Protein AF-A0A803MTX0-F1 (afdb_monomer_lite)

Radius of gyration: 15.56 Å; chains: 1; bounding box: 41×31×54 Å

Organism: Chenopodium quinoa (NCBI:txid63459)

pLDDT: mean 85.08, std 15.38, range [27.72, 98.31]

InterPro domains:
  IPR053085 Jasmonate-induced protein [PTHR36482] (1-170)

Structure (mmCIF, N/CA/C/O backbone):
data_AF-A0A803MTX0-F1
#
_entry.id   AF-A0A803MTX0-F1
#
loop_
_atom_site.group_PDB
_atom_site.id
_atom_site.type_symbol
_atom_site.label_atom_id
_atom_site.label_alt_id
_atom_site.label_comp_id
_atom_site.label_asym_id
_atom_site.label_entity_id
_atom_site.label_seq_id
_atom_site.pdbx_PDB_ins_code
_atom_site.Cartn_x
_atom_site.Cartn_y
_atom_site.Cartn_z
_atom_site.occupancy
_atom_site.B_iso_or_equiv
_atom_site.auth_seq_id
_atom_site.auth_comp_id
_atom_site.auth_asym_id
_atom_site.auth_atom_id
_atom_site.pdbx_PDB_model_num
ATOM 1 N N . MET A 1 1 ? 5.620 3.898 33.883 1.00 32.25 1 MET A N 1
ATOM 2 C CA . MET A 1 1 ? 5.077 2.925 32.913 1.00 32.25 1 MET A CA 1
ATOM 3 C C . MET A 1 1 ? 5.618 3.314 31.551 1.00 32.25 1 MET A C 1
ATOM 5 O O . MET A 1 1 ? 5.253 4.373 31.062 1.00 32.25 1 MET A O 1
ATOM 9 N N . ALA A 1 2 ? 6.591 2.569 31.027 1.00 27.72 2 ALA A N 1
ATOM 10 C CA . ALA A 1 2 ? 7.171 2.839 29.715 1.00 27.72 2 ALA A CA 1
ATOM 11 C C . ALA A 1 2 ? 6.244 2.242 28.649 1.00 27.72 2 ALA A C 1
ATOM 13 O O . ALA A 1 2 ? 5.916 1.060 28.727 1.00 27.72 2 ALA A O 1
ATOM 14 N N . ALA A 1 3 ? 5.780 3.065 27.708 1.00 29.98 3 ALA A N 1
ATOM 15 C CA . ALA A 1 3 ? 5.061 2.588 26.536 1.00 29.98 3 ALA A CA 1
ATOM 16 C C . ALA A 1 3 ? 6.029 1.736 25.707 1.00 29.98 3 ALA A C 1
ATOM 18 O O . ALA A 1 3 ? 7.095 2.215 25.323 1.00 29.98 3 ALA A O 1
ATOM 19 N N . ALA A 1 4 ? 5.686 0.467 25.492 1.00 30.12 4 ALA A N 1
ATOM 20 C CA . ALA A 1 4 ? 6.449 -0.409 24.623 1.00 30.12 4 ALA A CA 1
ATOM 21 C C . ALA A 1 4 ? 6.344 0.135 23.194 1.00 30.12 4 ALA A C 1
ATOM 23 O O . ALA A 1 4 ? 5.271 0.137 22.594 1.00 30.12 4 ALA A O 1
ATOM 24 N N . THR A 1 5 ? 7.448 0.650 22.663 1.00 35.72 5 THR A N 1
ATOM 25 C CA . THR A 1 5 ? 7.570 0.982 21.248 1.00 35.72 5 THR A CA 1
ATOM 26 C C . THR A 1 5 ? 7.493 -0.331 20.475 1.00 35.72 5 THR A C 1
ATOM 28 O O . THR A 1 5 ? 8.442 -1.109 20.456 1.00 35.72 5 THR A O 1
ATOM 31 N N . GLN A 1 6 ? 6.322 -0.612 19.908 1.00 38.78 6 GLN A N 1
ATOM 32 C CA . GLN A 1 6 ? 6.075 -1.773 19.061 1.00 38.78 6 GLN A CA 1
ATOM 33 C C . GLN A 1 6 ? 6.932 -1.611 17.800 1.00 38.78 6 GLN A C 1
ATOM 35 O O . GLN A 1 6 ? 6.677 -0.736 16.971 1.00 38.78 6 GLN A O 1
ATOM 40 N N . GLN A 1 7 ? 8.026 -2.369 17.755 1.00 40.91 7 GLN A N 1
ATOM 41 C CA . GLN A 1 7 ? 9.045 -2.303 16.719 1.00 40.91 7 GLN A CA 1
ATOM 42 C C . GLN A 1 7 ? 8.517 -3.044 15.492 1.00 40.91 7 GLN A C 1
ATOM 44 O O . GLN A 1 7 ? 8.299 -4.255 15.534 1.00 40.91 7 GLN A O 1
ATOM 49 N N . VAL A 1 8 ? 8.256 -2.304 14.419 1.00 53.28 8 VAL A N 1
ATOM 50 C CA . VAL A 1 8 ? 7.806 -2.884 13.156 1.00 53.28 8 VAL A CA 1
ATOM 51 C C . VAL A 1 8 ? 8.949 -3.719 12.576 1.00 53.28 8 VAL A C 1
ATOM 53 O O . VAL A 1 8 ? 10.115 -3.323 12.656 1.00 53.28 8 VAL A O 1
ATOM 56 N N . SER A 1 9 ? 8.647 -4.902 12.034 1.00 50.62 9 SER A N 1
ATOM 57 C CA . SER A 1 9 ? 9.680 -5.783 11.486 1.00 50.62 9 SER A CA 1
ATOM 58 C C . SER A 1 9 ? 10.346 -5.128 10.277 1.00 50.62 9 SER A C 1
ATOM 60 O O . SER A 1 9 ? 9.771 -5.033 9.199 1.00 50.62 9 SER A O 1
ATOM 62 N N . THR A 1 10 ? 11.586 -4.683 10.465 1.00 54.72 10 THR A N 1
ATOM 63 C CA . THR A 1 10 ? 12.401 -4.019 9.443 1.00 54.72 10 THR A CA 1
ATOM 64 C C . THR A 1 10 ? 13.646 -4.829 9.063 1.00 54.72 10 THR A C 1
ATOM 66 O O . THR A 1 10 ? 14.602 -4.294 8.507 1.00 54.72 10 THR A O 1
ATOM 69 N N . ALA A 1 11 ? 13.671 -6.128 9.377 1.00 53.47 1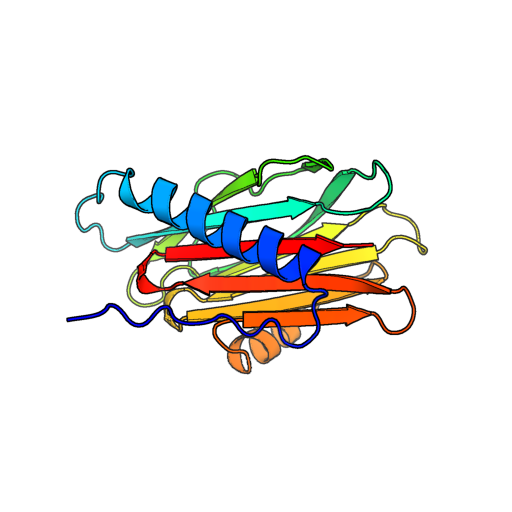1 ALA A N 1
ATOM 70 C CA . ALA A 1 11 ? 14.879 -6.963 9.383 1.00 53.47 11 ALA A CA 1
ATOM 71 C C . ALA A 1 11 ? 15.658 -7.031 8.049 1.00 53.47 11 ALA A C 1
ATOM 73 O O . ALA A 1 11 ? 16.839 -7.363 8.060 1.00 53.47 11 ALA A O 1
ATOM 74 N N . LEU A 1 12 ? 15.023 -6.689 6.927 1.00 57.34 12 LEU A N 1
ATOM 75 C CA . LEU A 1 12 ? 15.588 -6.737 5.571 1.00 57.34 12 LEU A CA 1
ATOM 76 C C . LEU A 1 12 ? 15.896 -5.346 4.977 1.00 57.34 12 LEU A C 1
ATOM 78 O O . LEU A 1 12 ? 16.339 -5.248 3.837 1.00 57.34 12 LEU A O 1
ATOM 82 N N . LEU A 1 13 ? 15.667 -4.274 5.736 1.00 65.62 13 LEU A N 1
ATOM 83 C CA . LEU A 1 13 ? 16.010 -2.910 5.336 1.00 65.62 13 LEU A CA 1
ATOM 84 C C . LEU A 1 13 ? 17.432 -2.552 5.770 1.00 65.62 13 LEU A C 1
ATOM 86 O O . LEU A 1 13 ? 17.880 -2.951 6.852 1.00 65.62 13 LEU A O 1
ATOM 90 N N . SER A 1 14 ? 18.110 -1.736 4.965 1.00 76.00 14 SER A N 1
ATOM 91 C CA . SER A 1 14 ? 19.311 -1.023 5.406 1.00 76.00 14 SER A CA 1
ATOM 92 C C . SER A 1 14 ? 18.986 -0.084 6.572 1.00 76.00 14 SER A C 1
ATOM 94 O O . SER A 1 14 ? 17.841 0.318 6.775 1.00 76.00 14 SER A O 1
ATOM 96 N N . ASP A 1 15 ? 19.988 0.285 7.364 1.00 79.44 15 ASP A N 1
ATOM 97 C CA . ASP A 1 15 ? 19.761 1.141 8.536 1.00 79.44 15 ASP A CA 1
ATOM 98 C C . ASP A 1 15 ? 19.232 2.537 8.157 1.00 79.44 15 ASP A C 1
ATOM 100 O O . ASP A 1 15 ? 18.452 3.130 8.902 1.00 79.44 15 ASP A O 1
ATOM 104 N N . GLU A 1 16 ? 19.588 3.032 6.968 1.00 77.81 16 GLU A N 1
ATOM 105 C CA . GLU A 1 16 ? 19.046 4.275 6.410 1.00 77.81 16 GLU A CA 1
ATOM 106 C C . GLU A 1 16 ? 17.554 4.136 6.076 1.00 77.81 16 GLU A C 1
ATOM 108 O O . GLU A 1 16 ? 16.735 4.958 6.489 1.00 77.81 16 GLU A O 1
ATOM 113 N N . GLU A 1 17 ? 17.185 3.055 5.390 1.00 74.88 17 GLU A N 1
ATOM 114 C CA . GLU A 1 17 ? 15.798 2.709 5.087 1.00 74.88 17 GLU A CA 1
ATOM 115 C C . GLU A 1 17 ? 14.977 2.585 6.385 1.00 74.88 17 GLU A C 1
ATOM 117 O O . GLU A 1 17 ? 13.918 3.205 6.511 1.00 74.88 17 GLU A O 1
ATOM 122 N N . LYS A 1 18 ? 15.488 1.872 7.394 1.00 76.56 18 LYS A N 1
ATOM 123 C CA . LYS A 1 18 ? 14.842 1.760 8.713 1.00 76.56 18 LYS A CA 1
ATOM 124 C C . LYS A 1 18 ? 14.553 3.118 9.334 1.00 76.56 18 LYS A C 1
ATOM 126 O O . LYS A 1 18 ? 13.438 3.353 9.789 1.00 76.56 18 LYS A O 1
ATOM 131 N N . ALA A 1 19 ? 15.542 4.008 9.347 1.00 81.19 19 ALA A N 1
ATOM 132 C CA . ALA A 1 19 ? 15.399 5.326 9.952 1.00 81.19 19 ALA A CA 1
ATOM 133 C C . ALA A 1 19 ? 14.323 6.163 9.246 1.00 81.19 19 ALA A C 1
ATOM 135 O O . ALA A 1 19 ? 13.487 6.773 9.912 1.00 81.19 19 ALA A O 1
ATOM 136 N N . ILE A 1 20 ? 14.299 6.142 7.909 1.00 76.75 20 ILE A N 1
ATOM 137 C CA . ILE A 1 20 ? 13.276 6.836 7.112 1.00 76.75 20 ILE A CA 1
ATOM 138 C C . ILE A 1 20 ? 11.887 6.272 7.420 1.00 76.75 20 ILE A C 1
ATOM 140 O O . ILE A 1 20 ? 10.923 7.024 7.566 1.00 76.75 20 ILE A O 1
ATOM 144 N N . PHE A 1 21 ? 11.775 4.951 7.520 1.00 75.12 21 PHE A N 1
ATOM 145 C CA . PHE A 1 21 ? 10.508 4.290 7.787 1.00 75.12 21 PHE A CA 1
ATOM 146 C C . PHE A 1 21 ? 9.957 4.619 9.180 1.00 75.12 21 PHE A C 1
ATOM 148 O O . PHE A 1 21 ? 8.789 4.984 9.321 1.00 75.12 21 PHE A O 1
ATOM 155 N N . GLU A 1 22 ? 10.811 4.576 10.200 1.00 81.94 22 GLU A N 1
ATOM 156 C CA . GLU A 1 22 ? 10.450 4.965 11.564 1.00 81.94 22 GLU A CA 1
ATOM 157 C C . GLU A 1 22 ? 10.087 6.456 11.655 1.00 81.94 22 GLU A C 1
ATOM 159 O O . GLU A 1 22 ? 9.117 6.821 12.324 1.00 81.94 22 GLU A O 1
ATOM 164 N N . GLU A 1 23 ? 10.800 7.331 10.935 1.00 82.88 23 GLU A N 1
ATOM 165 C CA . GLU A 1 23 ? 10.450 8.753 10.836 1.00 82.88 23 GLU A CA 1
ATOM 166 C C . GLU A 1 23 ? 9.059 8.945 10.212 1.00 82.88 23 GLU A C 1
ATOM 168 O O . GLU A 1 23 ? 8.268 9.749 10.709 1.00 82.88 23 GLU A O 1
ATOM 173 N N . LEU A 1 24 ? 8.721 8.179 9.167 1.00 78.88 24 LEU A N 1
ATOM 174 C CA . LEU A 1 24 ? 7.408 8.230 8.519 1.00 78.88 24 LEU A CA 1
ATOM 175 C C . LEU A 1 24 ? 6.287 7.759 9.444 1.00 78.88 24 LEU A C 1
ATOM 177 O O . LEU A 1 24 ? 5.261 8.435 9.543 1.00 78.88 24 LEU A O 1
ATOM 181 N N . ILE A 1 25 ? 6.480 6.642 10.149 1.00 80.31 25 ILE A N 1
ATOM 182 C CA . ILE A 1 25 ? 5.508 6.155 11.135 1.00 80.31 25 ILE A CA 1
ATOM 183 C C . ILE A 1 25 ? 5.313 7.192 12.235 1.00 80.31 25 ILE A C 1
ATOM 185 O O . ILE A 1 25 ? 4.177 7.492 12.608 1.00 80.31 25 ILE A O 1
ATOM 189 N N . LYS A 1 26 ? 6.405 7.766 12.744 1.00 82.50 26 LYS A N 1
ATOM 190 C CA . LYS A 1 26 ? 6.341 8.800 13.774 1.00 82.50 26 LYS A CA 1
ATOM 191 C C . LYS A 1 26 ? 5.572 10.027 13.283 1.00 82.50 26 LYS A C 1
ATOM 193 O O . LYS A 1 26 ? 4.642 10.457 13.957 1.00 82.50 26 LYS A O 1
ATOM 198 N N . ALA A 1 27 ? 5.892 10.537 12.095 1.00 80.31 27 ALA A N 1
ATOM 199 C CA . ALA A 1 27 ? 5.202 11.683 11.507 1.00 80.31 27 ALA A CA 1
ATOM 200 C C . ALA A 1 27 ? 3.705 11.409 11.285 1.00 80.31 27 ALA A C 1
ATOM 202 O O . ALA A 1 27 ? 2.870 12.275 11.548 1.00 80.31 27 ALA A O 1
ATOM 203 N N . ALA A 1 28 ? 3.354 10.198 10.845 1.00 80.31 28 ALA A N 1
ATOM 204 C CA . ALA A 1 28 ? 1.966 9.784 10.682 1.00 80.31 28 ALA A CA 1
ATOM 205 C C . ALA A 1 28 ? 1.224 9.732 12.030 1.00 80.31 28 ALA A C 1
ATOM 207 O O . ALA A 1 28 ? 0.095 10.214 12.125 1.00 80.31 28 ALA A O 1
ATOM 208 N N . ARG A 1 29 ? 1.861 9.200 13.086 1.00 78.75 29 ARG A N 1
ATOM 209 C CA . ARG A 1 29 ? 1.295 9.155 14.447 1.00 78.75 29 ARG A CA 1
ATOM 210 C C . ARG A 1 29 ? 1.091 10.546 15.029 1.00 78.75 29 ARG A C 1
ATOM 212 O O . ARG A 1 29 ? 0.012 10.827 15.544 1.00 78.75 29 ARG A O 1
ATOM 219 N N . ASP A 1 30 ? 2.095 11.412 14.915 1.00 80.88 30 ASP A N 1
ATOM 220 C CA . ASP A 1 30 ? 2.025 12.791 15.402 1.00 80.88 30 ASP A CA 1
ATOM 221 C C . ASP A 1 30 ? 0.879 13.546 14.712 1.00 80.88 30 ASP A C 1
ATOM 223 O O . ASP A 1 30 ? 0.116 14.260 15.362 1.00 80.88 30 ASP A O 1
ATOM 227 N N . LYS A 1 31 ? 0.690 13.323 13.405 1.00 75.94 31 LYS A N 1
ATOM 228 C CA . LYS A 1 31 ? -0.424 13.904 12.651 1.00 75.94 31 LYS A CA 1
ATOM 229 C C . LYS A 1 31 ? -1.782 13.335 13.070 1.00 75.94 31 LYS A C 1
ATOM 231 O O . LYS A 1 31 ? -2.709 14.112 13.277 1.00 75.94 31 LYS A O 1
ATOM 236 N N . ALA A 1 32 ? -1.902 12.020 13.259 1.00 73.06 32 ALA A N 1
ATOM 237 C CA . ALA A 1 32 ? -3.149 11.402 13.717 1.00 73.06 32 ALA A CA 1
ATOM 238 C C . ALA A 1 32 ? -3.545 11.844 15.137 1.00 73.06 32 ALA A C 1
ATOM 240 O O . ALA A 1 32 ? -4.728 12.006 15.423 1.00 73.06 32 ALA A O 1
ATOM 241 N N . ALA A 1 33 ? -2.574 12.096 16.020 1.00 72.81 33 ALA A N 1
ATOM 242 C CA . ALA A 1 33 ? -2.828 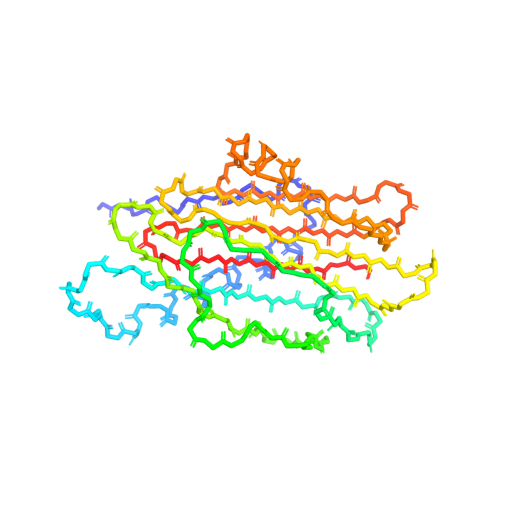12.598 17.370 1.00 72.81 33 ALA A CA 1
ATOM 243 C C . ALA A 1 33 ? -3.412 14.025 17.393 1.00 72.81 33 ALA A C 1
ATOM 245 O O . ALA A 1 33 ? -4.067 14.401 18.367 1.00 72.81 33 ALA A O 1
ATOM 246 N N . LEU A 1 34 ? -3.179 14.811 16.337 1.00 72.44 34 LEU A N 1
ATOM 247 C CA . LEU A 1 34 ? -3.702 16.170 16.180 1.00 72.44 34 LEU A CA 1
ATOM 248 C C . LEU A 1 34 ? -5.098 16.204 15.540 1.00 72.44 34 LEU A C 1
ATOM 250 O O . LEU A 1 34 ? -5.765 17.239 15.607 1.00 72.44 34 LEU A O 1
ATOM 254 N N . GLU A 1 35 ? -5.555 15.110 14.923 1.00 66.62 35 GLU A N 1
ATOM 255 C CA . GLU A 1 35 ? -6.888 15.067 14.330 1.00 66.62 35 GLU A CA 1
ATOM 256 C C . GLU A 1 35 ? -7.968 14.955 15.422 1.00 66.62 35 GLU A C 1
ATOM 258 O O . GLU A 1 35 ? -7.855 14.138 16.344 1.00 66.62 35 GLU A O 1
ATOM 263 N N . PRO A 1 36 ? -9.044 15.762 15.355 1.00 58.44 36 PRO A N 1
ATOM 264 C CA . PRO A 1 36 ? -10.139 15.650 16.306 1.00 58.44 36 PRO A CA 1
ATOM 265 C C . PRO A 1 36 ? -10.757 14.254 16.205 1.00 58.44 36 PRO A C 1
ATOM 267 O O . PRO A 1 36 ? -11.156 13.821 15.125 1.00 58.44 36 PRO A O 1
ATOM 270 N N . LYS A 1 37 ? -10.868 13.554 17.343 1.00 54.97 37 LYS A N 1
ATOM 271 C CA . LYS A 1 37 ? -11.579 12.272 17.432 1.00 54.97 37 LYS A CA 1
ATOM 272 C C . LYS A 1 37 ? -13.042 12.506 17.067 1.00 54.97 37 LYS A C 1
ATOM 274 O O . LYS A 1 37 ? -13.830 12.958 17.897 1.00 54.97 37 LYS A O 1
ATOM 279 N N . VAL A 1 38 ? -13.395 12.258 15.809 1.00 50.59 38 VAL A N 1
ATOM 280 C CA . VAL A 1 38 ? -14.772 12.395 15.339 1.00 50.59 38 VAL A CA 1
ATOM 281 C C . VAL A 1 38 ? -15.632 11.396 16.113 1.00 50.59 38 VAL A C 1
ATOM 283 O O . VAL A 1 38 ? -15.292 10.219 16.227 1.00 50.59 38 VAL A O 1
ATOM 286 N N . SER A 1 39 ? -16.710 11.921 16.699 1.00 45.56 39 SER A N 1
ATOM 287 C CA . SER A 1 39 ? -17.716 11.204 17.485 1.00 45.56 39 SER A CA 1
ATOM 288 C C . SER A 1 39 ? -18.187 9.920 16.797 1.00 45.56 39 SER A C 1
ATOM 290 O O . SER A 1 39 ? -18.267 9.876 15.570 1.00 45.56 39 SER A O 1
ATOM 292 N N . ALA A 1 40 ? -18.531 8.916 17.610 1.00 47.66 40 ALA A N 1
ATOM 293 C CA . ALA A 1 40 ? -19.061 7.610 17.233 1.00 47.66 40 ALA A CA 1
ATOM 294 C C . ALA A 1 40 ? -20.238 7.715 16.246 1.00 47.66 40 ALA A C 1
ATOM 296 O O . ALA A 1 40 ? -21.404 7.764 16.631 1.00 47.66 40 ALA A O 1
ATOM 297 N N . LYS A 1 41 ? -19.922 7.750 14.954 1.00 55.41 41 LYS A N 1
ATOM 298 C CA . LYS A 1 41 ? -20.781 7.195 13.913 1.00 55.41 41 LYS A CA 1
ATOM 299 C C . LYS A 1 41 ? -20.423 5.719 13.782 1.00 55.41 41 LYS A C 1
ATOM 301 O O . LYS A 1 41 ? -19.337 5.316 14.195 1.00 55.41 41 LYS A O 1
ATOM 306 N N . GLU A 1 42 ? -21.322 4.920 13.225 1.00 69.69 42 GLU A N 1
ATOM 307 C CA . GLU A 1 42 ? -21.179 3.470 12.996 1.00 69.69 42 GLU A CA 1
ATOM 308 C C . GLU A 1 42 ? -20.034 3.107 12.025 1.00 69.69 42 GLU A C 1
ATOM 310 O O . GLU A 1 42 ? -20.019 2.033 11.439 1.00 69.69 42 GLU A O 1
ATOM 315 N N . GLU A 1 43 ? -19.068 4.001 11.824 1.00 78.75 43 GLU A N 1
ATOM 316 C CA . GLU A 1 43 ? -18.037 3.944 10.806 1.00 78.75 43 GLU A CA 1
ATOM 317 C C . GLU A 1 43 ? -16.689 4.375 11.396 1.00 78.75 43 GLU A C 1
ATOM 319 O O . GLU A 1 43 ? -16.589 5.252 12.259 1.00 78.75 43 GLU A O 1
ATOM 324 N N . VAL A 1 44 ? -15.628 3.749 10.902 1.00 83.19 44 VAL A N 1
ATOM 325 C CA . VAL A 1 44 ? -14.240 4.013 11.266 1.00 83.19 44 VAL A CA 1
ATOM 326 C C . VAL A 1 44 ? -13.541 4.642 10.074 1.00 83.19 44 VAL A C 1
ATOM 328 O O . VAL A 1 44 ? -13.501 4.047 9.001 1.00 83.19 44 VAL A O 1
ATOM 331 N N . VAL A 1 45 ? -12.969 5.830 10.285 1.00 88.25 45 VAL A N 1
ATOM 332 C CA . VAL A 1 45 ? -12.044 6.463 9.338 1.00 88.25 45 VAL A CA 1
ATOM 333 C C . VAL A 1 45 ? -10.615 6.118 9.734 1.00 88.25 45 VAL A C 1
ATOM 335 O O . VAL A 1 45 ? -10.244 6.234 10.907 1.00 88.25 45 VAL A O 1
ATOM 338 N N . SER A 1 46 ? -9.836 5.711 8.745 1.00 89.50 46 SER A N 1
ATOM 339 C CA . SER A 1 46 ? -8.418 5.422 8.828 1.00 89.50 46 SER A CA 1
ATOM 340 C C . SER A 1 46 ? -7.623 6.299 7.860 1.00 89.50 46 SER A C 1
ATOM 342 O O . SER A 1 46 ? -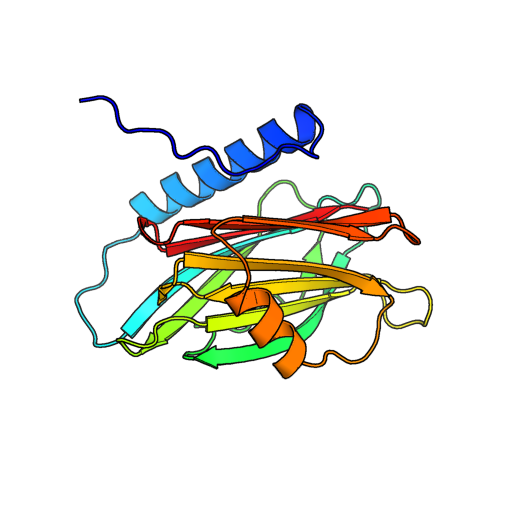8.136 6.739 6.827 1.00 89.50 46 SER A O 1
ATOM 344 N N . SER A 1 47 ? -6.368 6.574 8.213 1.00 92.06 47 SER A N 1
ATOM 345 C CA . SER A 1 47 ? -5.454 7.382 7.405 1.00 92.06 47 SER A CA 1
ATOM 346 C C . SER A 1 47 ? -4.334 6.514 6.848 1.00 92.06 47 SER A C 1
ATOM 348 O O . SER A 1 47 ? -3.659 5.790 7.578 1.00 92.06 47 SER A O 1
ATOM 350 N N . GLY A 1 48 ? -4.100 6.621 5.549 1.00 93.31 48 GLY A N 1
ATOM 351 C CA . GLY A 1 48 ? -2.997 5.982 4.861 1.00 93.31 48 GLY A CA 1
ATOM 352 C C . GLY A 1 48 ? -1.954 6.984 4.396 1.00 93.31 48 GLY A C 1
ATOM 353 O O . GLY A 1 48 ? -2.290 8.086 3.977 1.00 93.31 48 GLY A O 1
ATOM 354 N N . TYR A 1 49 ? -0.686 6.599 4.464 1.00 94.12 49 TYR A N 1
ATOM 355 C CA . TYR A 1 49 ? 0.458 7.418 4.080 1.00 94.12 49 TYR A CA 1
ATOM 356 C C . TYR A 1 49 ? 1.337 6.632 3.115 1.00 94.12 49 TYR A C 1
ATOM 358 O O . TYR A 1 49 ? 1.943 5.637 3.499 1.00 94.12 49 TYR A O 1
ATOM 366 N N . ILE A 1 50 ? 1.418 7.078 1.866 1.00 94.44 50 ILE A N 1
ATOM 367 C CA . ILE A 1 50 ? 2.159 6.401 0.793 1.00 94.44 50 ILE A CA 1
ATOM 368 C C . ILE A 1 50 ? 3.330 7.257 0.320 1.00 94.44 50 ILE A C 1
ATOM 370 O O . ILE A 1 50 ? 3.216 8.477 0.186 1.00 94.44 50 ILE A O 1
ATOM 374 N N . SER A 1 51 ? 4.479 6.634 0.071 1.00 93.69 51 SER A N 1
ATOM 375 C CA . SER A 1 51 ? 5.700 7.344 -0.311 1.00 93.69 51 SER A CA 1
ATOM 376 C C . SER A 1 51 ? 6.452 6.632 -1.431 1.00 93.69 51 SER A C 1
ATOM 378 O O . SER A 1 51 ? 6.843 5.478 -1.303 1.00 93.69 51 SER A O 1
ATOM 380 N N . ASN A 1 52 ? 6.714 7.347 -2.521 1.00 94.19 52 ASN A N 1
ATOM 381 C CA . ASN A 1 52 ? 7.611 6.885 -3.572 1.00 94.19 52 ASN A CA 1
ATOM 382 C C . ASN A 1 52 ? 9.053 7.306 -3.241 1.00 94.19 52 ASN A C 1
ATOM 384 O O . ASN A 1 52 ? 9.360 8.500 -3.142 1.00 94.19 52 ASN A O 1
ATOM 388 N N . ARG A 1 53 ? 9.924 6.311 -3.061 1.00 90.69 53 ARG A N 1
ATOM 389 C CA . ARG A 1 53 ? 11.342 6.439 -2.696 1.00 90.69 53 ARG A CA 1
ATOM 390 C C . ARG A 1 53 ? 12.275 5.876 -3.765 1.00 90.69 53 ARG A C 1
ATOM 392 O O . ARG A 1 53 ? 13.423 5.564 -3.463 1.00 90.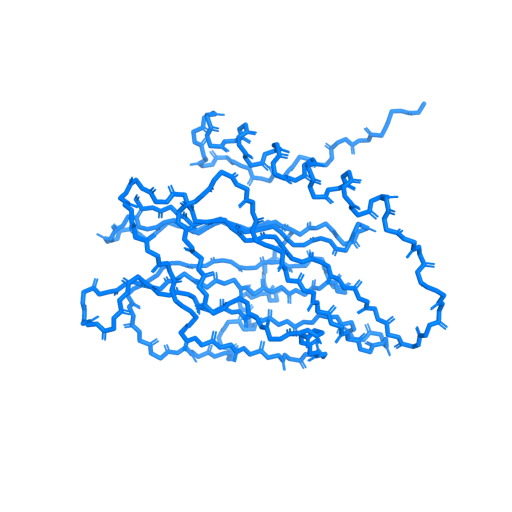69 53 ARG A O 1
ATOM 399 N N . HIS A 1 54 ? 11.808 5.779 -5.007 1.00 88.94 54 HIS A N 1
ATOM 400 C CA . HIS A 1 54 ? 12.644 5.359 -6.127 1.00 88.94 54 HIS A CA 1
ATOM 401 C C . HIS A 1 54 ? 13.875 6.259 -6.257 1.00 88.94 54 HIS A C 1
ATOM 403 O O . HIS A 1 54 ? 13.841 7.450 -5.913 1.00 88.94 54 HIS A O 1
ATOM 409 N N . LYS A 1 55 ? 14.976 5.695 -6.756 1.00 85.94 55 LYS A N 1
ATOM 410 C CA . LYS A 1 55 ? 16.185 6.480 -7.045 1.00 85.94 55 LYS A CA 1
ATOM 411 C C . LYS A 1 55 ? 15.936 7.474 -8.176 1.00 85.94 55 LYS A C 1
ATOM 413 O O . LYS A 1 55 ? 16.267 8.653 -8.037 1.00 85.94 55 LYS A O 1
ATOM 418 N N . ASP A 1 56 ? 15.289 7.005 -9.235 1.00 86.44 56 ASP A N 1
ATOM 419 C CA . ASP A 1 56 ? 14.953 7.803 -10.409 1.00 86.44 56 ASP A CA 1
ATOM 420 C C . ASP A 1 56 ? 13.712 8.680 -10.177 1.00 86.44 56 ASP A C 1
ATOM 422 O O . ASP A 1 56 ? 12.848 8.341 -9.361 1.00 86.44 56 ASP A O 1
ATOM 426 N N . PRO A 1 57 ? 13.574 9.817 -10.891 1.00 85.88 57 PRO A N 1
ATOM 427 C CA . PRO A 1 57 ? 12.429 10.723 -10.776 1.00 85.88 57 PRO A CA 1
ATOM 428 C C . PRO A 1 57 ? 11.168 10.169 -11.470 1.00 85.88 57 PRO A C 1
ATOM 430 O O . PRO A 1 57 ? 10.500 10.865 -12.233 1.00 85.88 57 PRO A O 1
ATOM 433 N N . VAL A 1 58 ? 10.830 8.908 -11.200 1.00 91.12 58 VAL A N 1
ATOM 434 C CA . VAL A 1 58 ? 9.602 8.254 -11.653 1.00 91.12 58 VAL A CA 1
ATOM 435 C C . VAL A 1 58 ? 8.425 8.716 -10.800 1.00 91.12 58 VAL A C 1
ATOM 437 O O . VAL A 1 58 ? 8.536 8.878 -9.584 1.00 91.12 58 VAL A O 1
ATOM 440 N N . THR A 1 59 ? 7.280 8.924 -11.445 1.00 94.94 59 THR A N 1
ATOM 441 C CA . THR A 1 59 ? 5.998 9.140 -10.767 1.00 94.94 59 THR A CA 1
ATOM 442 C C . THR A 1 59 ? 5.176 7.878 -10.904 1.00 94.94 59 THR A C 1
ATOM 444 O O . THR A 1 59 ? 4.857 7.486 -12.025 1.00 94.94 59 THR A O 1
ATOM 447 N N . LEU A 1 60 ? 4.806 7.278 -9.776 1.00 96.50 60 LEU A N 1
ATOM 448 C CA . LEU A 1 60 ? 3.916 6.128 -9.795 1.00 96.50 60 LEU A CA 1
ATOM 449 C C . LEU A 1 60 ? 2.485 6.586 -10.064 1.00 96.50 60 LEU A C 1
ATOM 451 O O . LEU A 1 60 ? 2.060 7.621 -9.547 1.00 96.50 60 LEU A O 1
ATOM 455 N N . ARG A 1 61 ? 1.747 5.825 -10.862 1.00 97.31 61 ARG A N 1
ATOM 456 C CA . ARG A 1 61 ? 0.360 6.102 -11.243 1.00 97.31 61 ARG A CA 1
ATOM 457 C C . ARG A 1 61 ? -0.545 5.038 -10.663 1.00 97.31 61 ARG A C 1
ATOM 459 O O . ARG A 1 61 ? -0.166 3.873 -10.662 1.00 97.31 61 ARG A O 1
ATOM 466 N N . LEU A 1 62 ? -1.720 5.427 -10.181 1.00 97.25 62 LEU A N 1
ATOM 467 C CA . LEU A 1 62 ? -2.721 4.453 -9.761 1.00 97.25 62 LEU A CA 1
ATOM 468 C C . LEU A 1 62 ? -3.071 3.557 -10.958 1.00 97.25 62 LEU A C 1
ATOM 470 O O . LEU A 1 62 ? -3.455 4.055 -12.015 1.00 97.25 62 LEU A O 1
ATOM 474 N N . HIS A 1 63 ? -2.889 2.256 -10.782 1.00 96.81 63 HIS A N 1
ATOM 475 C CA . HIS A 1 63 ? -3.106 1.234 -11.797 1.00 96.81 63 HIS A CA 1
ATOM 476 C C . HIS A 1 63 ? -4.407 0.472 -11.541 1.00 96.81 63 HIS A C 1
ATOM 478 O O . HIS A 1 63 ? -5.224 0.346 -12.446 1.00 96.81 63 HIS A O 1
ATOM 484 N N . ASP A 1 64 ? -4.616 0.019 -10.302 1.00 97.25 64 ASP A N 1
ATOM 485 C CA . ASP A 1 64 ? -5.822 -0.702 -9.895 1.00 97.25 64 ASP A CA 1
ATOM 486 C C . ASP A 1 64 ? -6.138 -0.456 -8.409 1.00 97.25 64 ASP A C 1
ATOM 488 O O . ASP A 1 64 ? -5.288 0.004 -7.641 1.00 97.25 64 ASP A O 1
ATOM 492 N N . GLN A 1 65 ? -7.371 -0.727 -7.991 1.00 97.81 65 GLN A N 1
ATOM 493 C CA . GLN A 1 65 ? -7.830 -0.570 -6.612 1.00 97.81 65 GLN A CA 1
ATOM 494 C C . GLN A 1 65 ? -8.990 -1.514 -6.294 1.00 97.81 65 GLN A C 1
ATOM 496 O O . GLN A 1 65 ? -9.853 -1.777 -7.130 1.00 97.81 65 GLN A O 1
ATOM 501 N N . HIS A 1 66 ? -9.084 -1.934 -5.036 1.00 98.31 66 HIS A N 1
ATOM 502 C CA . HIS A 1 66 ? -10.179 -2.769 -4.562 1.00 98.31 66 HIS A CA 1
ATOM 503 C C . HIS A 1 66 ? -10.561 -2.422 -3.127 1.00 98.31 66 HIS A C 1
ATOM 505 O O . HIS A 1 66 ? -9.707 -2.117 -2.298 1.00 98.31 66 HIS A O 1
ATOM 511 N N . ASN A 1 67 ? -11.856 -2.465 -2.819 1.00 97.81 67 ASN A N 1
ATOM 512 C CA . ASN A 1 67 ? -12.368 -2.219 -1.475 1.00 97.81 67 ASN A CA 1
ATOM 513 C C . ASN A 1 67 ? -13.245 -3.399 -1.051 1.00 97.81 67 ASN A C 1
ATOM 515 O O . ASN A 1 67 ? -14.374 -3.523 -1.522 1.00 97.81 67 ASN A O 1
ATOM 519 N N . TRP A 1 68 ? -12.734 -4.243 -0.155 1.00 97.38 68 TRP A N 1
ATOM 520 C CA . TRP A 1 68 ? -13.497 -5.356 0.421 1.00 97.38 68 TRP A CA 1
ATOM 521 C C . TRP A 1 68 ? -14.527 -4.868 1.448 1.00 97.38 68 TRP A C 1
ATOM 523 O O . TRP A 1 68 ? -15.630 -5.401 1.530 1.00 97.38 68 TRP A O 1
ATOM 533 N N . SER A 1 69 ? -14.181 -3.839 2.232 1.00 95.88 69 SER A N 1
ATOM 534 C CA . SER A 1 69 ? -15.083 -3.202 3.197 1.00 95.88 69 SER A CA 1
ATOM 535 C C . SER A 1 69 ? -14.767 -1.721 3.348 1.00 95.88 69 SER A C 1
ATOM 537 O O . SER A 1 69 ? -13.638 -1.351 3.671 1.00 95.88 69 SER A O 1
ATOM 539 N N . GLY A 1 70 ? -15.782 -0.874 3.177 1.00 94.44 70 GLY A N 1
ATOM 540 C CA . GLY A 1 70 ? -15.629 0.578 3.193 1.00 94.44 70 GLY A CA 1
ATOM 541 C C . GLY A 1 70 ? -15.213 1.156 1.843 1.00 94.44 70 GLY A C 1
ATOM 542 O O . GLY A 1 70 ? -15.174 0.456 0.838 1.00 94.44 70 GLY A O 1
ATOM 543 N N . ASN A 1 71 ? -14.926 2.453 1.812 1.00 95.50 71 ASN A N 1
ATOM 544 C CA . ASN A 1 71 ? -14.534 3.193 0.618 1.00 95.50 71 ASN A CA 1
ATOM 545 C C . ASN A 1 71 ? -13.554 4.316 0.973 1.00 95.50 71 ASN A C 1
ATOM 547 O O . ASN A 1 71 ? -13.550 4.803 2.107 1.00 95.50 71 ASN A O 1
ATOM 551 N N . PRO A 1 72 ? -12.732 4.770 0.016 1.00 95.06 72 PRO A N 1
ATOM 552 C CA . PRO A 1 72 ? -11.863 5.904 0.256 1.00 95.06 72 PRO A CA 1
ATOM 553 C C . PRO A 1 72 ? -12.721 7.183 0.383 1.00 95.06 72 PRO A C 1
ATOM 555 O O . PRO A 1 72 ? -13.676 7.378 -0.369 1.00 95.06 72 PRO A O 1
ATOM 558 N N . VAL A 1 73 ? -12.427 8.032 1.377 1.00 92.88 73 VAL A N 1
ATOM 559 C CA . VAL A 1 73 ? -13.223 9.250 1.681 1.00 92.88 73 VAL A CA 1
ATOM 560 C C . VAL A 1 73 ? -13.168 10.237 0.513 1.00 92.88 73 VAL A C 1
ATOM 562 O O . VAL A 1 73 ? -14.155 10.874 0.155 1.00 92.88 73 VAL A O 1
ATOM 565 N N . LEU A 1 74 ? -11.983 10.343 -0.080 1.00 93.06 74 LEU A N 1
ATOM 566 C CA . LEU A 1 74 ? -11.727 10.917 -1.395 1.00 93.06 74 LEU A CA 1
ATOM 567 C C . LEU A 1 74 ? -11.085 9.828 -2.242 1.00 93.06 74 LEU A C 1
ATOM 569 O O . LEU A 1 74 ? -10.561 8.872 -1.685 1.00 93.06 74 LEU A O 1
ATOM 573 N N . SER A 1 75 ? -11.055 9.988 -3.562 1.00 95.50 75 SER A N 1
ATOM 574 C CA . SER A 1 75 ? -10.325 9.080 -4.449 1.00 95.50 75 SER A CA 1
ATOM 575 C C . SER A 1 75 ? -8.902 8.823 -3.945 1.00 95.50 75 SER A C 1
ATOM 577 O O . SER A 1 75 ? -8.238 9.747 -3.461 1.00 95.50 75 SER A O 1
ATOM 579 N N . TYR A 1 76 ? -8.406 7.594 -4.105 1.00 97.25 76 TYR A N 1
ATOM 580 C CA . TYR A 1 76 ? -6.995 7.323 -3.852 1.00 97.25 76 TYR A CA 1
ATOM 581 C C . TYR A 1 76 ? -6.111 8.235 -4.725 1.00 97.25 76 TYR A C 1
ATOM 583 O O . TYR A 1 76 ? -6.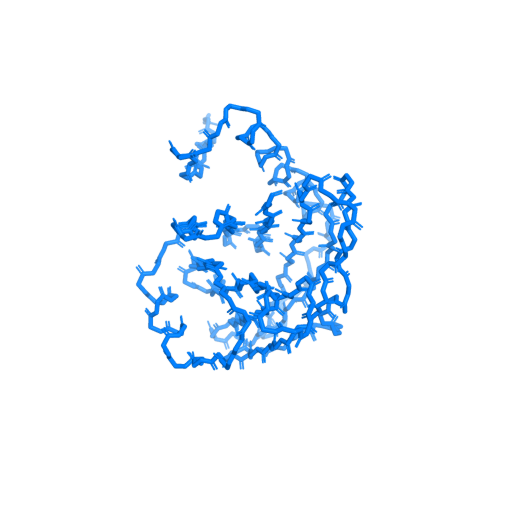520 8.602 -5.840 1.00 97.25 76 TYR A O 1
ATOM 591 N N . PRO A 1 77 ? -4.918 8.625 -4.235 1.00 96.56 77 PRO A N 1
ATOM 592 C CA . PRO A 1 77 ? -3.996 9.460 -4.989 1.00 96.56 77 PRO A CA 1
ATOM 593 C C . PRO A 1 77 ? -3.772 8.894 -6.388 1.00 96.56 77 PRO A C 1
ATOM 595 O O . PRO A 1 77 ? -3.404 7.742 -6.541 1.00 96.56 77 PRO A O 1
ATOM 598 N N . GLN A 1 78 ? -4.000 9.693 -7.427 1.00 97.62 78 GLN A N 1
ATOM 599 C CA . GLN A 1 78 ? -3.795 9.225 -8.804 1.00 97.62 78 GLN A CA 1
ATOM 600 C C . GLN A 1 78 ? -2.307 9.130 -9.161 1.00 97.62 78 GLN A C 1
ATOM 602 O O . GLN A 1 78 ? -1.920 8.359 -10.035 1.00 97.62 78 GLN A O 1
ATOM 607 N N . PHE A 1 79 ? -1.474 9.913 -8.470 1.00 96.44 79 PHE A N 1
ATOM 608 C CA . PHE A 1 79 ? -0.044 10.026 -8.712 1.00 96.44 79 PHE A CA 1
ATOM 609 C C . PHE A 1 79 ? 0.725 10.062 -7.395 1.00 96.44 79 PHE A C 1
ATOM 611 O O . PHE A 1 79 ? 0.348 10.785 -6.471 1.00 96.44 79 PHE A O 1
ATOM 618 N N . ILE A 1 80 ? 1.846 9.346 -7.347 1.00 96.12 80 ILE A N 1
ATOM 619 C CA . ILE A 1 80 ? 2.830 9.409 -6.268 1.00 96.12 80 ILE A CA 1
ATOM 620 C C . ILE A 1 80 ? 4.174 9.831 -6.871 1.00 96.12 80 ILE A C 1
ATOM 622 O O . ILE A 1 80 ? 4.993 8.978 -7.244 1.00 96.12 80 ILE A O 1
ATOM 626 N N . PRO A 1 81 ? 4.426 11.145 -7.021 1.00 94.69 81 PRO A N 1
ATOM 627 C CA . PRO A 1 81 ? 5.751 11.626 -7.380 1.00 94.69 81 PRO A CA 1
ATOM 628 C C . PRO A 1 81 ? 6.778 11.210 -6.327 1.00 94.69 81 PRO A C 1
ATOM 630 O O . PRO A 1 81 ? 6.463 11.051 -5.145 1.00 94.69 81 PRO A O 1
ATOM 633 N N . ARG A 1 82 ? 8.036 11.088 -6.746 1.00 91.81 82 ARG A N 1
ATOM 634 C CA . ARG A 1 82 ? 9.159 10.978 -5.817 1.00 91.81 82 ARG A CA 1
ATOM 635 C C . ARG A 1 82 ? 9.267 12.263 -4.998 1.00 91.81 82 ARG A C 1
ATOM 637 O O . ARG A 1 82 ? 9.607 13.319 -5.531 1.00 91.81 82 ARG A O 1
ATOM 644 N N . GLN A 1 83 ? 9.021 12.180 -3.696 1.00 86.56 83 GLN A N 1
ATOM 645 C CA . GLN A 1 83 ? 9.071 13.346 -2.814 1.00 86.56 83 GLN A CA 1
ATOM 646 C C . GLN A 1 83 ? 9.403 12.975 -1.368 1.00 86.56 83 GLN A C 1
ATOM 648 O O . GLN A 1 83 ? 9.236 11.836 -0.934 1.00 86.56 83 GLN A O 1
ATOM 653 N N . LYS A 1 84 ? 9.874 13.967 -0.601 1.00 79.44 84 LYS A N 1
ATOM 654 C CA . LYS A 1 84 ? 10.283 13.764 0.796 1.00 79.44 84 LYS A CA 1
ATOM 655 C C . LYS A 1 84 ? 9.103 13.432 1.713 1.00 79.44 84 LYS A C 1
ATOM 657 O O . LYS A 1 84 ? 9.278 12.648 2.644 1.00 79.44 84 LYS A O 1
ATOM 662 N N . HIS A 1 85 ? 7.938 14.028 1.472 1.00 82.88 85 HIS A N 1
ATOM 663 C CA . HIS A 1 85 ? 6.765 13.882 2.333 1.00 82.88 85 HIS A CA 1
ATOM 664 C C . HIS A 1 85 ? 5.796 12.824 1.790 1.00 82.88 85 HIS A C 1
ATOM 666 O O . HIS A 1 85 ? 5.543 12.801 0.586 1.00 82.88 85 HIS A O 1
ATOM 672 N N . PRO A 1 86 ? 5.236 11.948 2.641 1.00 89.00 86 PRO A N 1
ATOM 673 C CA . PRO A 1 86 ? 4.247 10.978 2.194 1.00 89.00 86 PRO A CA 1
ATOM 674 C C . PRO A 1 86 ? 2.967 11.684 1.734 1.00 89.00 86 PRO A C 1
ATOM 676 O O . PRO A 1 86 ? 2.611 12.751 2.239 1.00 89.00 86 PRO A O 1
ATOM 679 N N . ILE A 1 87 ? 2.276 11.072 0.781 1.00 92.88 87 ILE A N 1
ATOM 680 C CA . ILE A 1 87 ? 0.936 11.480 0.369 1.00 92.88 87 ILE A CA 1
ATOM 681 C C . ILE A 1 87 ? -0.061 10.783 1.281 1.00 92.88 87 ILE A C 1
ATOM 683 O O . ILE A 1 87 ? 0.054 9.585 1.527 1.00 92.88 87 ILE A O 1
ATOM 687 N N . GLU A 1 88 ? -1.024 11.540 1.790 1.00 93.69 88 GLU A N 1
ATOM 688 C CA . GLU A 1 88 ? -2.095 10.999 2.617 1.00 93.69 88 GLU A CA 1
ATOM 689 C C . GLU A 1 88 ? -3.288 10.564 1.757 1.00 93.69 88 GLU A C 1
ATOM 691 O O . GLU A 1 88 ? -3.654 11.238 0.793 1.00 93.69 88 GLU A O 1
ATOM 696 N N . PHE A 1 89 ? -3.935 9.475 2.156 1.00 94.38 89 PHE A N 1
ATOM 697 C CA . PHE A 1 89 ? -5.290 9.118 1.754 1.00 94.38 89 PHE A CA 1
ATOM 698 C C . PHE A 1 89 ? -6.112 8.753 2.993 1.00 94.38 89 PHE A C 1
ATOM 700 O O . PHE A 1 89 ? -5.553 8.435 4.039 1.00 94.38 89 PHE A O 1
ATOM 707 N N . LYS A 1 90 ? -7.442 8.794 2.895 1.00 94.12 90 LYS A N 1
ATOM 708 C CA . LYS A 1 90 ? -8.335 8.362 3.980 1.00 94.12 90 LYS A CA 1
ATOM 709 C C . LYS A 1 90 ? -9.284 7.291 3.483 1.00 94.12 90 LYS A C 1
ATOM 711 O O . LYS A 1 90 ? -9.783 7.393 2.363 1.00 94.12 90 LYS A O 1
ATOM 716 N N . HIS A 1 91 ? -9.559 6.300 4.320 1.00 95.00 91 HIS A N 1
ATOM 717 C CA . HIS A 1 91 ? -10.503 5.226 4.031 1.00 95.00 91 HIS A CA 1
ATOM 718 C C . HIS A 1 91 ? -11.506 5.087 5.164 1.00 95.00 91 HIS A C 1
ATOM 720 O O . HIS A 1 91 ? -11.171 5.275 6.327 1.00 95.00 91 HIS A O 1
ATOM 726 N N . GLN A 1 92 ? -12.760 4.833 4.822 1.00 93.19 92 GLN A N 1
ATOM 727 C CA . GLN A 1 92 ? -13.865 4.813 5.765 1.00 93.19 92 GLN A CA 1
ATOM 728 C C . GLN A 1 92 ? -14.660 3.534 5.586 1.00 93.19 92 GLN A C 1
ATOM 730 O O . GLN A 1 92 ? -15.117 3.243 4.484 1.00 93.19 92 GLN A O 1
ATOM 735 N N . GLY A 1 93 ? -14.853 2.784 6.669 1.00 90.69 93 GLY A N 1
ATOM 736 C CA . GLY A 1 93 ? -15.609 1.536 6.638 1.00 90.69 93 GLY A CA 1
ATOM 737 C C . GLY A 1 93 ? -16.575 1.372 7.810 1.00 90.69 93 GLY A C 1
ATOM 738 O O . GLY A 1 93 ? -16.356 1.971 8.865 1.00 90.69 93 GLY A O 1
ATOM 739 N N . PRO A 1 94 ? -17.647 0.581 7.637 1.00 90.06 94 PRO A N 1
ATOM 740 C CA . PRO A 1 94 ? -18.672 0.367 8.656 1.00 90.06 94 PRO A CA 1
ATOM 741 C C . PRO A 1 94 ? -18.164 -0.525 9.789 1.00 90.06 94 PRO A C 1
ATOM 743 O O . PRO A 1 94 ? -17.369 -1.426 9.564 1.00 90.06 94 PRO A O 1
ATOM 746 N N . LEU A 1 95 ? -18.643 -0.330 11.011 1.00 85.38 95 LEU A N 1
ATOM 747 C CA . LEU A 1 95 ? -18.412 -1.259 12.116 1.00 85.38 95 LEU A CA 1
ATOM 748 C C . LEU A 1 95 ? -19.346 -2.484 12.003 1.00 85.38 95 LEU A C 1
ATOM 750 O O . LEU A 1 95 ? -20.520 -2.313 11.679 1.00 85.38 95 LEU A O 1
ATOM 754 N N . PRO A 1 96 ? -18.883 -3.706 12.345 1.00 85.94 96 PRO A N 1
ATOM 755 C CA . PRO A 1 96 ? -17.549 -4.047 12.855 1.00 85.94 96 PRO A CA 1
ATOM 756 C C . PRO A 1 96 ? -16.502 -4.363 11.773 1.00 85.94 96 PRO A C 1
ATOM 758 O O . PRO A 1 96 ? -15.350 -4.591 12.123 1.00 85.94 96 PRO A O 1
ATOM 761 N N . GLN A 1 97 ? -16.869 -4.412 10.487 1.00 87.56 97 GLN A N 1
ATOM 762 C CA . GLN A 1 97 ? -15.965 -4.837 9.406 1.00 87.56 97 GLN A CA 1
ATOM 763 C C . GLN A 1 97 ? -14.771 -3.889 9.226 1.00 87.56 97 GLN A C 1
ATOM 765 O O . GLN A 1 97 ? -13.680 -4.315 8.855 1.00 87.56 97 GLN A O 1
ATOM 770 N N . GLY A 1 98 ? -14.960 -2.612 9.537 1.00 89.44 98 GLY A N 1
ATOM 771 C CA . GLY A 1 98 ? -13.995 -1.532 9.419 1.00 89.44 98 GLY A CA 1
ATOM 772 C C . GLY A 1 98 ? -13.529 -1.307 7.986 1.00 89.44 98 GLY A C 1
ATOM 773 O O . GLY A 1 98 ? -14.249 -1.560 7.018 1.00 89.44 98 GLY A O 1
ATOM 774 N N . SER A 1 99 ? -12.322 -0.764 7.871 1.00 92.62 99 SER A N 1
ATOM 775 C CA . SER A 1 99 ? -11.696 -0.371 6.613 1.00 92.62 99 SER A CA 1
ATOM 776 C C . SER A 1 99 ? -10.792 -1.500 6.106 1.00 92.62 99 SER A C 1
ATOM 778 O O . SER A 1 99 ? -9.787 -1.825 6.745 1.00 92.62 99 SER A O 1
ATOM 780 N N . LYS A 1 100 ? -11.166 -2.097 4.967 1.00 96.00 100 LYS A N 1
ATOM 781 C CA . LYS A 1 100 ? -10.405 -3.143 4.270 1.00 96.00 100 LYS A CA 1
ATOM 782 C C . LYS A 1 100 ? -10.342 -2.817 2.779 1.00 96.00 100 LYS A C 1
ATOM 784 O O . LYS A 1 100 ? -11.374 -2.748 2.106 1.00 96.00 100 LYS A O 1
ATOM 789 N N . GLY A 1 101 ? -9.142 -2.616 2.253 1.00 97.19 101 GLY A N 1
ATOM 790 C CA . GLY A 1 101 ? -8.945 -2.198 0.867 1.00 97.19 101 GLY A CA 1
ATOM 791 C C . GLY A 1 101 ? -7.516 -2.389 0.389 1.00 97.19 101 GLY A C 1
ATOM 792 O O . GLY A 1 101 ? -6.630 -2.762 1.156 1.00 97.19 101 GLY A O 1
ATOM 793 N N . GLY A 1 102 ? -7.297 -2.151 -0.895 1.00 97.50 102 GLY A N 1
ATOM 794 C CA . GLY A 1 102 ? -5.995 -2.242 -1.523 1.00 97.50 102 GLY A CA 1
ATOM 795 C C . GLY A 1 102 ? -5.891 -1.362 -2.757 1.00 97.50 102 GLY A C 1
ATOM 796 O O . GLY A 1 102 ? -6.888 -1.010 -3.389 1.00 97.50 102 GLY A O 1
ATOM 797 N N . VAL A 1 103 ? -4.663 -0.973 -3.070 1.00 97.94 103 VAL A N 1
ATOM 798 C CA . VAL A 1 103 ? -4.323 -0.107 -4.197 1.00 97.94 103 VAL A CA 1
ATOM 799 C C . VAL A 1 103 ? -3.034 -0.582 -4.836 1.00 97.94 103 VAL A C 1
ATOM 801 O O . VAL A 1 103 ? -2.117 -1.042 -4.154 1.00 97.94 103 VAL A O 1
ATOM 804 N N . VAL A 1 104 ? -2.971 -0.432 -6.149 1.00 97.75 104 VAL A N 1
ATOM 805 C CA . VAL A 1 104 ? -1.833 -0.797 -6.979 1.00 97.75 104 VAL A CA 1
ATOM 806 C C . VAL A 1 104 ? -1.359 0.435 -7.713 1.00 97.75 104 VAL A C 1
ATOM 808 O O . VAL A 1 104 ? -2.144 1.118 -8.365 1.00 97.75 104 VAL A O 1
ATOM 811 N N . TYR A 1 105 ? -0.067 0.704 -7.627 1.00 97.56 105 TYR A N 1
ATOM 812 C CA . TYR A 1 105 ? 0.587 1.792 -8.332 1.00 97.56 105 TYR A CA 1
ATOM 813 C C . TYR A 1 105 ? 1.621 1.242 -9.298 1.00 97.56 105 TYR A C 1
ATOM 815 O O . TYR A 1 105 ? 2.328 0.316 -8.931 1.00 97.56 105 TYR A O 1
ATOM 823 N N . ALA A 1 106 ? 1.754 1.816 -10.490 1.00 96.00 106 ALA A N 1
ATOM 824 C CA . ALA A 1 106 ? 2.729 1.383 -11.488 1.00 96.00 106 ALA A CA 1
ATOM 825 C C . ALA A 1 106 ? 3.630 2.526 -11.971 1.00 96.00 106 ALA A C 1
ATOM 827 O O . ALA A 1 106 ? 3.237 3.693 -11.923 1.00 96.00 106 ALA A O 1
ATOM 828 N N . ASP A 1 107 ? 4.839 2.204 -12.431 1.00 94.06 107 ASP A N 1
ATOM 829 C CA . ASP A 1 107 ? 5.804 3.174 -12.979 1.00 94.06 107 ASP A CA 1
ATOM 830 C C . ASP A 1 107 ? 5.687 3.391 -14.500 1.00 94.06 107 ASP A C 1
ATOM 832 O O . ASP A 1 107 ? 6.357 4.266 -15.051 1.00 94.06 107 ASP A O 1
ATOM 836 N N . GLY A 1 108 ? 4.781 2.669 -15.158 1.00 91.50 108 GLY A N 1
ATOM 837 C CA . GLY A 1 108 ? 4.490 2.756 -16.587 1.00 91.50 108 GLY A CA 1
ATOM 838 C C . GLY A 1 108 ? 3.272 1.909 -16.962 1.00 91.50 108 GLY A C 1
ATOM 839 O O . GLY A 1 108 ? 2.561 1.421 -16.086 1.00 91.50 108 GLY A O 1
ATOM 840 N N . ASP A 1 109 ? 3.022 1.760 -18.259 1.00 89.00 109 ASP A N 1
ATOM 841 C CA . ASP A 1 109 ? 1.937 0.957 -18.843 1.00 89.00 109 ASP A CA 1
ATOM 842 C C . ASP A 1 109 ? 2.427 -0.100 -19.851 1.00 89.00 109 ASP A C 1
ATOM 844 O O . ASP A 1 109 ? 1.634 -0.900 -20.349 1.00 89.00 109 ASP A O 1
ATOM 848 N N . ASP A 1 110 ? 3.728 -0.127 -20.147 1.00 87.56 110 ASP A N 1
ATOM 849 C CA . ASP A 1 110 ? 4.338 -1.108 -21.040 1.00 87.56 110 ASP A CA 1
ATOM 850 C C . ASP A 1 110 ? 4.721 -2.413 -20.319 1.00 87.56 110 ASP A C 1
ATOM 852 O O . ASP A 1 110 ? 4.733 -2.503 -19.096 1.00 87.56 110 ASP A O 1
ATOM 856 N N . SER A 1 111 ? 5.084 -3.448 -21.077 1.00 80.75 111 SER A N 1
ATOM 857 C CA . SER A 1 111 ? 5.427 -4.772 -20.534 1.00 80.75 111 SER A CA 1
ATOM 858 C C . SER A 1 111 ? 6.691 -4.813 -19.662 1.00 80.75 111 SER A C 1
ATOM 860 O O . SER A 1 111 ? 7.023 -5.868 -19.126 1.00 80.75 111 SER A O 1
ATOM 862 N N . THR A 1 112 ? 7.447 -3.718 -19.585 1.00 84.94 112 THR A N 1
ATOM 863 C CA . THR A 1 112 ? 8.621 -3.567 -18.712 1.00 84.94 112 THR A CA 1
ATOM 864 C C . THR A 1 112 ? 8.306 -2.785 -17.440 1.00 84.94 112 THR A C 1
ATOM 866 O O . THR A 1 112 ? 9.124 -2.779 -16.515 1.00 84.94 112 THR A O 1
ATOM 869 N N . ALA A 1 113 ? 7.120 -2.173 -17.380 1.00 90.94 113 ALA A N 1
ATOM 870 C CA . ALA A 1 113 ? 6.619 -1.499 -16.204 1.00 90.94 113 ALA A CA 1
ATOM 871 C C . ALA A 1 113 ? 6.384 -2.481 -15.055 1.00 90.94 113 ALA A C 1
ATOM 873 O O . ALA A 1 113 ? 6.153 -3.684 -15.220 1.00 90.94 113 ALA A O 1
ATOM 874 N N . ARG A 1 114 ? 6.433 -1.924 -13.857 1.00 92.31 114 ARG A N 1
ATOM 875 C CA . ARG A 1 114 ? 6.293 -2.618 -12.587 1.00 92.31 114 ARG A CA 1
ATOM 876 C C . ARG A 1 114 ? 5.129 -2.027 -11.835 1.00 92.31 114 ARG A C 1
ATOM 878 O O . ARG A 1 114 ? 4.797 -0.854 -12.006 1.00 92.31 114 ARG A O 1
ATOM 885 N N . LYS A 1 115 ? 4.545 -2.836 -10.963 1.00 94.44 115 LYS A N 1
ATOM 886 C CA . LYS A 1 115 ? 3.502 -2.425 -10.043 1.00 94.44 115 LYS A CA 1
ATOM 887 C C . LYS A 1 115 ? 3.889 -2.732 -8.602 1.00 94.44 115 LYS A C 1
ATOM 889 O O . LYS A 1 115 ? 4.564 -3.714 -8.312 1.00 94.44 115 LYS A O 1
ATOM 894 N N . TRP A 1 116 ? 3.426 -1.875 -7.706 1.00 96.62 116 TRP A N 1
ATOM 895 C CA . TRP A 1 116 ? 3.532 -1.993 -6.264 1.00 96.62 116 TRP A CA 1
ATOM 896 C C . TRP A 1 116 ? 2.124 -2.001 -5.694 1.00 96.62 116 TRP A C 1
ATOM 898 O O . TRP A 1 116 ? 1.363 -1.049 -5.888 1.00 96.62 116 TRP A O 1
ATOM 908 N N . LEU A 1 117 ? 1.785 -3.073 -4.994 1.00 97.06 117 LEU A N 1
ATOM 909 C CA . LEU A 1 117 ? 0.494 -3.251 -4.354 1.00 97.06 117 LEU A CA 1
ATOM 910 C C . LEU A 1 117 ? 0.636 -3.051 -2.853 1.00 97.06 117 LEU A C 1
ATOM 912 O O . LEU A 1 117 ? 1.603 -3.500 -2.235 1.00 97.06 117 LEU A O 1
ATOM 916 N N . ILE A 1 118 ? -0.375 -2.416 -2.268 1.00 97.38 118 ILE A N 1
ATOM 917 C CA . ILE A 1 118 ? -0.632 -2.482 -0.834 1.00 97.38 118 ILE A CA 1
ATOM 918 C C . ILE A 1 118 ? -2.068 -2.918 -0.603 1.00 97.38 118 ILE A C 1
ATOM 920 O O . ILE A 1 118 ? -2.980 -2.460 -1.288 1.00 97.38 118 ILE A O 1
ATOM 924 N N . ALA A 1 119 ? -2.270 -3.768 0.389 1.00 97.81 119 ALA A N 1
ATOM 925 C CA . ALA A 1 119 ? -3.575 -4.129 0.908 1.00 97.81 119 ALA A CA 1
ATOM 926 C C . ALA A 1 119 ? -3.557 -3.997 2.430 1.00 97.81 119 ALA A C 1
ATOM 928 O O . ALA A 1 119 ? -2.527 -4.206 3.071 1.00 97.81 119 ALA A O 1
ATOM 929 N N . PHE A 1 120 ? -4.682 -3.614 3.015 1.00 96.50 120 PHE A N 1
ATOM 930 C CA . PHE A 1 120 ? -4.802 -3.342 4.440 1.00 96.50 120 PHE A CA 1
ATOM 931 C C . PHE A 1 120 ? -6.153 -3.813 4.973 1.00 96.50 120 PHE A C 1
ATOM 933 O O . PHE A 1 120 ? -7.171 -3.734 4.287 1.00 96.50 120 PHE A O 1
ATOM 940 N N . ASP A 1 121 ? -6.147 -4.261 6.223 1.00 94.88 121 ASP A N 1
ATOM 941 C CA . ASP A 1 121 ? -7.321 -4.568 7.032 1.00 94.88 121 ASP A CA 1
ATOM 942 C C . ASP A 1 121 ? -7.114 -3.956 8.420 1.00 94.88 121 ASP A C 1
ATOM 944 O O . ASP A 1 121 ? -6.353 -4.466 9.248 1.00 94.88 121 ASP A O 1
ATOM 948 N N . TYR A 1 122 ? -7.784 -2.833 8.671 1.00 88.69 122 TYR A N 1
ATOM 949 C CA . TYR A 1 122 ? -7.653 -2.116 9.936 1.00 88.69 122 TYR A CA 1
ATOM 950 C C . TYR A 1 122 ? -8.263 -2.854 11.116 1.00 88.69 122 TYR A C 1
ATOM 952 O O . TYR A 1 122 ? -7.732 -2.766 12.222 1.00 88.69 122 TYR A O 1
ATOM 960 N N . SER A 1 123 ? -9.363 -3.566 10.898 1.00 87.50 123 SER A N 1
ATOM 961 C CA . SER A 1 123 ? -10.077 -4.265 11.967 1.00 87.50 123 SER A CA 1
ATOM 962 C C . SER A 1 123 ? -9.250 -5.413 12.523 1.00 87.50 123 SER A C 1
ATOM 964 O O . SER A 1 123 ? -9.276 -5.669 13.724 1.00 87.50 123 SER A O 1
ATOM 966 N N . ASN A 1 124 ? -8.480 -6.067 11.652 1.00 91.06 124 ASN A N 1
ATOM 967 C CA . ASN A 1 124 ? -7.620 -7.187 12.014 1.00 91.06 124 ASN A CA 1
ATOM 968 C C . ASN A 1 124 ? -6.140 -6.804 12.179 1.00 91.06 124 ASN A C 1
ATOM 970 O O . ASN A 1 124 ? -5.318 -7.683 12.430 1.00 91.06 124 ASN A O 1
ATOM 974 N N . ASN A 1 125 ? -5.803 -5.515 12.054 1.00 91.56 125 ASN A N 1
ATOM 975 C CA . ASN A 1 125 ? -4.437 -4.987 12.093 1.00 91.56 125 ASN A CA 1
ATOM 976 C C . ASN A 1 125 ? -3.479 -5.714 11.127 1.00 91.56 125 ASN A C 1
ATOM 978 O O . ASN A 1 125 ? -2.359 -6.072 11.496 1.00 91.56 125 ASN A O 1
ATOM 982 N N . LYS A 1 126 ? -3.929 -5.952 9.889 1.00 94.50 126 LYS A N 1
ATOM 983 C CA . LYS A 1 126 ? -3.145 -6.641 8.855 1.00 94.50 126 LYS A CA 1
ATOM 984 C C . LYS A 1 126 ? -2.802 -5.721 7.702 1.00 94.50 126 LYS A C 1
ATOM 986 O O . LYS A 1 126 ? -3.593 -4.868 7.300 1.00 94.50 126 LYS A O 1
ATOM 991 N N . VAL A 1 127 ? -1.619 -5.924 7.144 1.00 95.94 127 VAL A N 1
ATOM 992 C CA . VAL A 1 127 ? -1.168 -5.233 5.941 1.00 95.94 127 VAL A CA 1
ATOM 993 C C . VAL A 1 127 ? -0.362 -6.177 5.069 1.00 95.94 127 VAL A C 1
ATOM 995 O O . VAL A 1 127 ? 0.371 -7.030 5.568 1.00 95.94 127 VAL A O 1
ATOM 998 N N . TYR A 1 128 ? -0.502 -6.035 3.763 1.00 96.69 128 TYR A N 1
ATOM 999 C CA . TYR A 1 128 ? 0.220 -6.809 2.771 1.00 96.69 128 TYR A CA 1
ATOM 1000 C C . TYR A 1 128 ? 0.791 -5.874 1.711 1.00 96.69 128 TYR A C 1
ATOM 1002 O O . TYR A 1 128 ? 0.138 -4.907 1.321 1.00 96.69 128 TYR A O 1
ATOM 1010 N N . ALA A 1 129 ? 2.014 -6.146 1.275 1.00 96.00 129 ALA A N 1
ATOM 1011 C CA . ALA A 1 129 ? 2.683 -5.411 0.220 1.00 96.00 129 ALA A CA 1
ATOM 1012 C C . ALA A 1 129 ? 3.363 -6.389 -0.740 1.00 96.00 129 ALA A C 1
ATOM 1014 O O . ALA A 1 129 ? 3.917 -7.400 -0.309 1.00 96.00 129 ALA A O 1
ATOM 1015 N N . GLU A 1 130 ? 3.348 -6.069 -2.029 1.00 94.69 130 GLU A N 1
ATOM 1016 C CA . GLU A 1 130 ? 4.089 -6.800 -3.061 1.00 94.69 130 GLU A CA 1
ATOM 1017 C C . GLU A 1 130 ? 4.552 -5.859 -4.175 1.00 94.69 130 GLU A C 1
ATOM 1019 O O . GLU A 1 130 ? 4.011 -4.764 -4.351 1.00 94.69 130 GLU A O 1
ATOM 1024 N N . ALA A 1 131 ? 5.586 -6.279 -4.898 1.00 93.31 131 ALA A N 1
ATOM 1025 C CA . ALA A 1 131 ? 6.094 -5.606 -6.084 1.00 93.31 131 ALA A CA 1
ATOM 1026 C C . ALA A 1 131 ? 6.302 -6.652 -7.183 1.00 93.31 131 ALA A C 1
ATOM 1028 O O . ALA A 1 131 ? 6.917 -7.682 -6.929 1.00 93.31 131 ALA A O 1
ATOM 1029 N N . GLU A 1 132 ? 5.784 -6.416 -8.380 1.00 91.38 132 GLU A N 1
ATOM 1030 C CA . GLU A 1 132 ? 5.865 -7.379 -9.484 1.00 91.38 132 GLU A CA 1
ATOM 1031 C C . GLU A 1 132 ? 5.742 -6.666 -10.845 1.00 91.38 132 GLU A C 1
ATOM 1033 O O . GLU A 1 132 ? 5.441 -5.468 -10.883 1.00 91.38 132 GLU A O 1
ATOM 1038 N N . PRO A 1 133 ? 5.990 -7.342 -11.982 1.00 91.81 133 PRO A N 1
ATOM 1039 C CA . PRO A 1 133 ? 5.699 -6.781 -13.300 1.00 91.81 133 PRO A CA 1
ATOM 1040 C C . PRO A 1 133 ? 4.236 -6.344 -13.429 1.00 91.81 133 PRO A C 1
ATOM 1042 O O . PRO A 1 133 ? 3.345 -6.907 -12.791 1.00 91.81 133 PRO A O 1
ATOM 1045 N N . ILE A 1 134 ? 3.972 -5.351 -14.277 1.00 91.25 134 ILE A N 1
ATOM 1046 C CA . ILE A 1 134 ? 2.599 -4.925 -14.551 1.00 91.25 134 ILE A CA 1
ATOM 1047 C C . ILE A 1 134 ? 1.761 -6.078 -15.133 1.00 91.25 134 ILE A C 1
ATOM 1049 O O . ILE A 1 134 ? 2.252 -6.912 -15.895 1.00 91.25 134 ILE A O 1
ATOM 1053 N N . GLY A 1 135 ? 0.482 -6.119 -14.772 1.00 90.50 135 GLY A N 1
ATOM 1054 C CA . GLY A 1 135 ? -0.460 -7.149 -15.194 1.00 90.50 135 GLY A CA 1
ATOM 1055 C C . GLY A 1 135 ? -1.685 -7.180 -14.290 1.00 90.50 135 GLY A C 1
ATOM 1056 O O . GLY A 1 135 ? -1.725 -6.482 -13.272 1.00 90.50 135 GLY A O 1
ATOM 1057 N N . ASP A 1 136 ? -2.656 -8.017 -14.643 1.00 93.00 136 ASP A N 1
ATOM 1058 C CA . ASP A 1 136 ? -3.910 -8.139 -13.902 1.00 93.00 136 ASP A CA 1
ATOM 1059 C C . ASP A 1 136 ? -3.671 -8.516 -12.432 1.00 93.00 136 ASP A C 1
ATOM 1061 O O . ASP A 1 136 ? -2.718 -9.219 -12.084 1.00 93.00 136 ASP A O 1
ATOM 1065 N N . VAL A 1 137 ? -4.537 -8.018 -11.552 1.00 95.69 137 VAL A N 1
ATOM 1066 C CA . VAL A 1 137 ? -4.478 -8.268 -10.109 1.00 95.69 137 VAL A CA 1
ATOM 1067 C C . VAL A 1 137 ? -5.628 -9.197 -9.737 1.00 95.69 137 VAL A C 1
ATOM 1069 O O . VAL A 1 137 ? -6.798 -8.838 -9.865 1.00 95.69 137 VAL A O 1
ATOM 1072 N N . ASP A 1 138 ? -5.309 -10.396 -9.248 1.00 97.31 138 ASP A N 1
ATOM 1073 C CA . ASP A 1 138 ? -6.319 -11.286 -8.671 1.00 97.31 138 ASP A CA 1
ATOM 1074 C C . ASP A 1 138 ? -6.575 -10.904 -7.211 1.00 97.31 138 ASP A C 1
ATOM 1076 O O . ASP A 1 138 ? -5.912 -11.376 -6.283 1.00 97.31 138 ASP A O 1
ATOM 1080 N N . TRP A 1 139 ? -7.566 -10.042 -7.003 1.00 97.88 139 TRP A N 1
ATOM 1081 C CA . TRP A 1 139 ? -7.927 -9.542 -5.680 1.00 97.88 139 TRP A CA 1
ATOM 1082 C C . TRP A 1 139 ? -8.354 -10.636 -4.688 1.00 97.88 139 TRP A C 1
ATOM 1084 O O . TRP A 1 139 ? -8.190 -10.436 -3.487 1.00 97.88 139 TRP A O 1
ATOM 1094 N N . ASN A 1 140 ? -8.811 -11.812 -5.137 1.00 97.94 140 ASN A N 1
ATOM 1095 C CA . ASN A 1 140 ? -9.102 -12.920 -4.216 1.00 97.94 140 ASN A CA 1
ATOM 1096 C C . ASN A 1 140 ? -7.807 -13.515 -3.653 1.00 97.94 140 ASN A C 1
ATOM 1098 O O . ASN A 1 140 ? -7.716 -13.818 -2.464 1.00 97.94 140 ASN A O 1
ATOM 1102 N N . VAL A 1 141 ? -6.780 -13.654 -4.497 1.00 97.50 141 VAL A N 1
ATOM 1103 C CA . VAL A 1 141 ? -5.450 -14.092 -4.056 1.00 97.50 141 VAL A CA 1
ATOM 1104 C C . VAL A 1 141 ? -4.851 -13.067 -3.096 1.00 97.50 141 VAL A C 1
ATOM 1106 O O . VAL A 1 141 ? -4.311 -13.451 -2.058 1.00 97.50 141 VAL A O 1
ATOM 1109 N N . ILE A 1 142 ? -4.983 -11.771 -3.395 1.00 97.94 142 ILE A N 1
ATOM 1110 C CA . ILE A 1 142 ? -4.502 -10.702 -2.508 1.00 97.94 142 ILE A CA 1
ATOM 1111 C C . ILE A 1 142 ? -5.211 -10.733 -1.158 1.00 97.94 142 ILE A C 1
ATOM 1113 O O . ILE A 1 142 ? -4.549 -10.573 -0.134 1.00 97.94 142 ILE A O 1
ATOM 1117 N N . GLU A 1 143 ? -6.519 -10.988 -1.124 1.00 97.81 143 GLU A N 1
ATOM 1118 C CA . GLU A 1 143 ? -7.251 -11.112 0.136 1.00 97.81 143 GLU A CA 1
ATOM 1119 C C . GLU A 1 143 ? -6.714 -12.261 0.994 1.00 97.81 143 GLU A C 1
ATOM 1121 O O . GLU A 1 143 ? -6.442 -12.065 2.174 1.00 97.81 143 GLU A O 1
ATOM 1126 N N . VAL A 1 144 ? -6.462 -13.430 0.398 1.00 97.56 144 VAL A N 1
ATOM 1127 C CA . VAL A 1 144 ? -5.875 -14.573 1.117 1.00 97.56 144 VAL A CA 1
ATOM 1128 C C . VAL A 1 144 ? -4.478 -14.238 1.650 1.00 97.56 144 VAL A C 1
ATOM 1130 O O . VAL A 1 144 ? -4.150 -14.585 2.787 1.00 97.56 144 VAL A O 1
ATOM 1133 N N . LYS A 1 145 ? -3.648 -13.543 0.861 1.00 97.38 145 LYS A N 1
ATOM 1134 C CA . LYS A 1 145 ? -2.312 -13.106 1.299 1.00 97.38 145 LYS A CA 1
ATOM 1135 C C . LYS A 1 145 ? -2.386 -12.071 2.427 1.00 97.38 145 LYS A C 1
ATOM 1137 O O . LYS A 1 145 ? -1.598 -12.156 3.367 1.00 97.38 145 LYS A O 1
ATOM 1142 N N . LEU A 1 146 ? -3.337 -11.138 2.363 1.00 97.25 146 LEU A N 1
ATOM 1143 C CA . LEU A 1 146 ? -3.622 -10.172 3.427 1.00 97.25 146 LEU A CA 1
ATOM 1144 C C . LEU A 1 146 ? -4.110 -10.870 4.697 1.00 97.25 146 LEU A C 1
ATOM 1146 O O . LEU A 1 146 ? -3.645 -10.564 5.789 1.00 97.25 146 LEU A O 1
ATOM 1150 N N . ASP A 1 147 ? -4.994 -11.854 4.578 1.00 95.81 147 ASP A N 1
ATOM 1151 C CA . ASP A 1 147 ? -5.498 -12.599 5.727 1.00 95.81 147 ASP A CA 1
ATOM 1152 C C . ASP A 1 147 ? -4.401 -13.455 6.386 1.00 95.81 147 ASP A C 1
ATOM 1154 O O . ASP A 1 147 ? -4.462 -13.708 7.593 1.00 95.81 147 ASP A O 1
ATOM 1158 N N . ALA A 1 148 ? -3.376 -13.859 5.634 1.00 94.69 148 ALA A N 1
ATOM 1159 C CA . ALA A 1 148 ? -2.197 -14.557 6.145 1.00 94.69 148 ALA A CA 1
ATOM 1160 C C . ALA A 1 148 ? -1.089 -13.620 6.667 1.00 94.69 148 ALA A C 1
ATOM 1162 O O . ALA A 1 148 ? -0.105 -14.104 7.232 1.00 94.69 148 ALA A O 1
ATOM 1163 N N . SER A 1 149 ? -1.212 -12.304 6.471 1.00 94.38 149 SER A N 1
ATOM 1164 C CA . SER A 1 149 ? -0.191 -11.335 6.865 1.00 94.38 149 SER A CA 1
ATOM 1165 C C . SER A 1 149 ? -0.340 -10.869 8.321 1.00 94.38 149 SER A C 1
ATOM 1167 O O . SER A 1 149 ? -1.232 -11.297 9.060 1.00 94.38 149 SER A O 1
ATOM 1169 N N . GLY A 1 150 ? 0.583 -10.006 8.754 1.00 92.12 150 GLY A N 1
ATOM 1170 C CA . GLY A 1 150 ? 0.566 -9.376 10.074 1.00 92.12 150 GLY A CA 1
ATOM 1171 C C . GLY A 1 150 ? 0.565 -7.851 9.990 1.00 92.12 150 GLY A C 1
ATOM 1172 O O . GLY A 1 150 ? 0.199 -7.266 8.973 1.00 92.12 150 GLY A O 1
ATOM 1173 N N . GLU A 1 151 ? 1.039 -7.205 11.054 1.00 91.56 151 GLU A N 1
ATOM 1174 C CA . GLU A 1 151 ? 1.072 -5.738 11.191 1.00 91.56 151 GLU A CA 1
ATOM 1175 C C . GLU A 1 151 ? 2.099 -5.057 10.263 1.00 91.56 151 GLU A C 1
ATOM 1177 O O . GLU A 1 151 ? 2.136 -3.834 10.140 1.00 91.56 151 GLU A O 1
ATOM 1182 N N . SER A 1 152 ? 2.951 -5.845 9.607 1.00 90.56 152 SER A N 1
ATOM 1183 C CA . SER A 1 152 ? 3.962 -5.386 8.658 1.00 90.56 152 SER A CA 1
ATOM 1184 C C . SER A 1 152 ? 4.147 -6.387 7.531 1.00 90.56 152 SER A C 1
ATOM 1186 O O . SER A 1 152 ? 4.125 -7.596 7.770 1.00 90.56 152 SER A O 1
ATOM 1188 N N . SER A 1 153 ? 4.422 -5.894 6.330 1.00 91.62 153 SER A N 1
ATOM 1189 C CA . SER A 1 153 ? 4.716 -6.717 5.163 1.00 91.62 153 SER A CA 1
ATOM 1190 C C . SER A 1 153 ? 5.800 -6.067 4.324 1.00 91.62 153 SER A C 1
ATOM 1192 O O . SER A 1 153 ? 5.717 -4.884 4.007 1.00 91.62 153 SER A O 1
ATOM 1194 N N . LEU A 1 154 ? 6.818 -6.847 3.977 1.00 90.44 154 LEU A N 1
ATOM 1195 C CA . LEU A 1 154 ? 7.894 -6.444 3.088 1.00 90.44 154 LEU A CA 1
ATOM 1196 C C . LEU A 1 154 ? 8.029 -7.479 1.984 1.00 90.44 154 LEU A C 1
ATOM 1198 O O . LEU A 1 154 ? 8.049 -8.682 2.245 1.00 90.44 154 LEU A O 1
ATOM 1202 N N . TYR A 1 155 ? 8.180 -6.974 0.772 1.00 91.12 155 TYR A N 1
ATOM 1203 C CA . TYR A 1 155 ? 8.398 -7.764 -0.416 1.00 91.12 155 TYR A CA 1
ATOM 1204 C C . TYR A 1 155 ? 9.507 -7.140 -1.254 1.00 91.12 155 TYR A C 1
ATOM 1206 O O . TYR A 1 155 ? 9.575 -5.918 -1.401 1.00 91.12 155 TYR A O 1
ATOM 1214 N N . GLU A 1 156 ? 10.355 -7.993 -1.811 1.00 88.88 156 GLU A N 1
ATOM 1215 C CA . GLU A 1 156 ? 11.400 -7.636 -2.761 1.00 88.88 156 GLU A CA 1
ATOM 1216 C C . GLU A 1 156 ? 11.253 -8.550 -3.974 1.00 88.88 156 GLU A C 1
ATOM 1218 O O . GLU A 1 156 ? 11.329 -9.772 -3.843 1.00 88.88 156 GLU A O 1
ATOM 1223 N N . ASP A 1 157 ? 11.002 -7.955 -5.138 1.00 85.44 157 ASP A N 1
ATOM 1224 C CA . ASP A 1 157 ? 10.948 -8.667 -6.407 1.00 85.44 157 ASP A CA 1
ATOM 1225 C C . ASP A 1 157 ? 12.347 -9.230 -6.710 1.00 85.44 157 ASP A C 1
ATOM 1227 O O . ASP A 1 157 ? 13.281 -8.453 -6.939 1.00 85.44 157 ASP A O 1
ATOM 1231 N N . PRO A 1 158 ? 12.527 -10.563 -6.737 1.00 80.50 158 PRO A N 1
ATOM 1232 C CA . PRO A 1 158 ? 13.840 -11.169 -6.927 1.00 80.50 158 PRO A CA 1
ATOM 1233 C C . PRO A 1 158 ? 14.372 -11.026 -8.360 1.00 80.50 158 PRO A C 1
ATOM 1235 O O . PRO A 1 158 ? 15.557 -11.258 -8.595 1.00 80.50 158 PRO A O 1
ATOM 1238 N N . VAL A 1 159 ? 13.513 -10.691 -9.325 1.00 81.19 159 VAL A N 1
ATOM 1239 C CA . VAL A 1 159 ? 13.863 -10.569 -10.744 1.00 81.19 159 VAL A CA 1
ATOM 1240 C C . VAL A 1 159 ? 14.180 -9.122 -11.084 1.00 81.19 159 VAL A C 1
ATOM 1242 O O . VAL A 1 159 ? 15.177 -8.836 -11.746 1.00 81.19 159 VAL A O 1
ATOM 1245 N N . LEU A 1 160 ? 13.325 -8.205 -10.637 1.00 80.06 160 LEU A N 1
ATOM 1246 C CA . LEU A 1 160 ? 13.383 -6.805 -11.036 1.00 80.06 160 LEU A CA 1
ATOM 1247 C C . LEU A 1 160 ? 13.956 -5.887 -9.945 1.00 80.06 160 LEU A C 1
ATOM 1249 O O . LEU A 1 160 ? 14.406 -4.784 -10.260 1.00 80.06 160 LEU A O 1
ATOM 1253 N N . GLY A 1 161 ? 14.007 -6.338 -8.689 1.00 83.00 161 GLY A N 1
ATOM 1254 C CA . GLY A 1 161 ? 14.594 -5.608 -7.559 1.00 83.00 161 GLY A CA 1
ATOM 1255 C C . GLY A 1 161 ? 13.685 -4.545 -6.936 1.00 83.00 161 GLY A C 1
ATOM 1256 O O . GLY A 1 161 ? 14.119 -3.823 -6.038 1.00 83.00 161 GLY A O 1
ATOM 1257 N N . GLY A 1 162 ? 12.434 -4.430 -7.394 1.00 86.62 162 GLY A N 1
ATOM 1258 C CA . GLY A 1 162 ? 11.451 -3.525 -6.801 1.00 86.62 162 GLY A CA 1
ATOM 1259 C C . GLY A 1 162 ? 11.082 -3.967 -5.387 1.00 86.62 162 GLY A C 1
ATOM 1260 O O . GLY A 1 162 ? 10.864 -5.151 -5.142 1.00 86.62 162 GLY A O 1
ATOM 1261 N N . LYS A 1 163 ? 10.993 -3.022 -4.449 1.00 91.56 163 LYS A N 1
ATOM 1262 C CA . LYS A 1 163 ? 10.612 -3.304 -3.061 1.00 91.56 163 LYS A CA 1
ATOM 1263 C C . LYS A 1 163 ? 9.340 -2.570 -2.688 1.00 91.56 163 LYS A C 1
ATOM 1265 O O . LYS A 1 163 ? 9.185 -1.384 -2.984 1.00 91.56 163 LYS A O 1
ATOM 1270 N N . ALA A 1 164 ? 8.458 -3.269 -1.990 1.00 93.06 164 ALA A N 1
ATOM 1271 C CA . ALA A 1 164 ? 7.282 -2.702 -1.357 1.00 93.06 164 ALA A CA 1
ATOM 1272 C C . ALA A 1 164 ? 7.345 -3.033 0.127 1.00 93.06 164 ALA A C 1
ATOM 1274 O O . ALA A 1 164 ? 7.533 -4.192 0.494 1.00 93.06 164 ALA A O 1
ATOM 1275 N N . HIS A 1 165 ? 7.175 -2.038 0.992 1.00 92.56 165 HIS A N 1
ATOM 1276 C CA . HIS A 1 165 ? 6.933 -2.337 2.396 1.00 92.56 165 HIS A CA 1
ATOM 1277 C C . HIS A 1 165 ? 5.809 -1.501 2.972 1.00 92.56 165 HIS A C 1
ATOM 1279 O O . HIS A 1 165 ? 5.545 -0.373 2.560 1.00 92.56 165 HIS A O 1
ATOM 1285 N N . ALA A 1 166 ? 5.081 -2.119 3.881 1.00 92.69 166 ALA A N 1
ATOM 1286 C CA . ALA A 1 166 ? 3.935 -1.522 4.504 1.00 92.69 166 ALA A CA 1
ATOM 1287 C C . ALA A 1 166 ? 3.859 -1.936 5.967 1.00 92.69 166 ALA A C 1
ATOM 1289 O O . ALA A 1 166 ? 4.254 -3.042 6.341 1.00 92.69 166 ALA A O 1
ATOM 1290 N N . ALA A 1 167 ? 3.333 -1.037 6.785 1.00 91.69 167 ALA A N 1
ATOM 1291 C CA . ALA A 1 167 ? 3.001 -1.301 8.171 1.00 91.69 167 ALA A CA 1
ATOM 1292 C C . ALA A 1 167 ? 1.663 -0.683 8.514 1.00 91.69 167 ALA A C 1
ATOM 1294 O O . ALA A 1 167 ? 1.278 0.353 7.971 1.00 91.69 167 ALA A O 1
ATOM 1295 N N . ILE A 1 168 ? 0.982 -1.310 9.456 1.00 89.00 168 ILE A N 1
ATOM 1296 C CA . ILE A 1 168 ? -0.282 -0.843 9.982 1.00 89.00 168 ILE A CA 1
ATOM 1297 C C . ILE A 1 168 ? -0.176 -0.688 11.493 1.00 89.00 168 ILE A C 1
ATOM 1299 O O . ILE A 1 168 ? 0.497 -1.442 12.193 1.00 89.00 168 ILE A O 1
ATOM 1303 N N . ASN A 1 169 ? -0.811 0.361 11.992 1.00 84.81 169 ASN A N 1
ATOM 1304 C CA . ASN A 1 169 ? -0.996 0.593 13.406 1.00 84.81 169 ASN A CA 1
ATOM 1305 C C . ASN A 1 169 ? -2.492 0.781 13.646 1.00 84.81 169 ASN A C 1
ATOM 1307 O O . ASN A 1 169 ? -3.024 1.873 13.434 1.00 84.81 169 ASN A O 1
ATOM 1311 N N . GLY A 1 170 ? -3.160 -0.300 14.047 1.00 72.56 170 GLY A N 1
ATOM 1312 C CA . GLY A 1 170 ? -4.601 -0.333 14.289 1.00 72.56 170 GLY A CA 1
ATOM 1313 C C . GLY A 1 170 ? -5.055 0.676 15.344 1.00 72.56 170 GLY A C 1
ATOM 1314 O O . GLY A 1 170 ? -6.058 1.357 15.137 1.00 72.56 170 GLY A O 1
ATOM 1315 N N . ASP A 1 171 ? -4.271 0.865 16.411 1.00 73.56 171 ASP A N 1
ATOM 1316 C CA . ASP A 1 171 ? -4.584 1.805 17.497 1.00 73.56 171 ASP A CA 1
ATOM 1317 C C . ASP A 1 171 ? -4.660 3.258 17.012 1.00 73.56 171 ASP A C 1
ATOM 1319 O O . ASP A 1 171 ? -5.577 4.003 17.365 1.00 73.56 171 ASP A O 1
ATOM 1323 N N . ALA A 1 172 ? -3.706 3.662 16.173 1.00 69.31 172 ALA A N 1
ATOM 1324 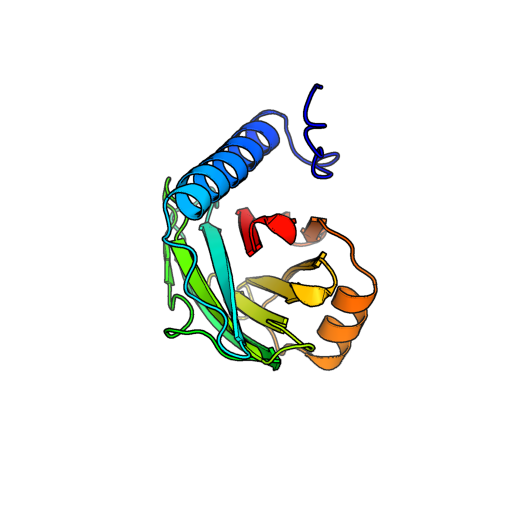C CA . ALA A 1 172 ? -3.669 4.984 15.560 1.00 69.31 172 ALA A CA 1
ATOM 1325 C C . ALA A 1 172 ? -4.457 5.056 14.241 1.00 69.31 172 ALA A C 1
ATOM 1327 O O . ALA A 1 172 ? -4.582 6.140 13.675 1.00 69.31 172 ALA A O 1
ATOM 1328 N N . ARG A 1 173 ? -4.991 3.925 13.755 1.00 81.81 173 ARG A N 1
ATOM 1329 C CA . ARG A 1 173 ? -5.682 3.774 12.462 1.00 81.81 173 ARG A CA 1
ATOM 1330 C C . ARG A 1 173 ? -4.855 4.281 11.286 1.00 81.81 173 ARG A C 1
ATOM 1332 O O . ARG A 1 173 ? -5.370 4.918 10.367 1.00 81.81 173 ARG A O 1
ATOM 1339 N N . ILE A 1 174 ? -3.563 3.971 11.314 1.00 86.12 174 ILE A N 1
ATOM 1340 C CA . ILE A 1 174 ? -2.605 4.381 10.290 1.00 86.12 174 ILE A CA 1
ATOM 1341 C C . ILE A 1 174 ? -2.146 3.179 9.473 1.00 86.12 174 ILE A C 1
ATOM 1343 O O . ILE A 1 174 ? -1.777 2.165 10.055 1.00 86.12 174 ILE A O 1
ATOM 1347 N N . VAL A 1 175 ? -2.100 3.321 8.149 1.00 89.50 175 VAL A N 1
ATOM 1348 C CA . VAL A 1 175 ? -1.303 2.459 7.270 1.00 89.50 175 VAL A CA 1
ATOM 1349 C C . VAL A 1 175 ? -0.207 3.311 6.650 1.00 89.50 175 VAL A C 1
ATOM 1351 O O . VAL A 1 175 ? -0.451 4.432 6.210 1.00 89.50 175 VAL A O 1
ATOM 1354 N N . VAL A 1 176 ? 1.019 2.814 6.647 1.00 89.62 176 VAL A N 1
ATOM 1355 C CA . VAL A 1 176 ? 2.150 3.450 5.975 1.00 89.62 176 VAL A CA 1
ATOM 1356 C C . VAL A 1 176 ? 2.654 2.490 4.926 1.00 89.62 176 VAL A C 1
ATOM 1358 O O . VAL A 1 176 ? 2.788 1.302 5.199 1.00 89.62 176 VAL A O 1
ATOM 1361 N N . ALA A 1 177 ? 2.954 3.008 3.746 1.00 90.62 177 ALA A N 1
ATOM 1362 C CA . ALA A 1 177 ? 3.586 2.253 2.692 1.00 90.62 177 ALA A CA 1
ATOM 1363 C C . ALA A 1 177 ? 4.627 3.082 1.955 1.00 90.62 177 ALA A C 1
ATOM 1365 O O . ALA A 1 177 ? 4.529 4.304 1.816 1.00 90.62 177 ALA A O 1
ATOM 1366 N N . TRP A 1 178 ? 5.626 2.386 1.444 1.00 90.50 178 TRP A N 1
ATOM 1367 C CA . TRP A 1 178 ? 6.674 2.978 0.635 1.00 90.50 178 TRP A CA 1
ATOM 1368 C C . TRP A 1 178 ? 7.152 2.020 -0.455 1.00 90.50 178 TRP A C 1
ATOM 1370 O O . TRP A 1 178 ? 7.103 0.793 -0.322 1.00 90.50 178 TRP A O 1
ATOM 1380 N N . PHE A 1 179 ? 7.602 2.613 -1.548 1.00 90.44 179 PHE A N 1
ATOM 1381 C CA . PHE A 1 179 ? 7.981 1.898 -2.757 1.00 90.44 179 PHE A CA 1
ATOM 1382 C C . PHE A 1 179 ? 9.392 2.307 -3.141 1.00 90.44 179 PHE A C 1
ATOM 1384 O O . PHE A 1 179 ? 9.710 3.501 -3.137 1.00 90.44 179 PHE A O 1
ATOM 1391 N N . ILE A 1 180 ? 10.244 1.322 -3.410 1.00 86.00 180 ILE A N 1
ATOM 1392 C CA . ILE A 1 180 ? 11.657 1.513 -3.735 1.00 86.00 180 ILE A CA 1
ATOM 1393 C C . ILE A 1 180 ? 11.967 0.749 -5.022 1.00 86.00 180 ILE A C 1
ATOM 1395 O O . ILE A 1 180 ? 11.453 -0.349 -5.251 1.00 86.00 180 ILE A O 1
ATOM 1399 N N . ASN A 1 181 ? 12.830 1.352 -5.832 1.00 81.88 181 ASN A N 1
ATOM 1400 C CA . ASN A 1 181 ? 13.491 0.769 -6.990 1.00 81.88 181 ASN A CA 1
ATOM 1401 C C . ASN A 1 181 ? 14.874 1.429 -7.133 1.00 81.88 181 ASN A C 1
ATOM 1403 O O . ASN A 1 181 ? 14.925 2.684 -7.018 1.00 81.88 181 ASN A O 1
#

Sequence (181 aa):
MAAATQQVSTALLSDEEKAIFEELIKAARDKAALEPKVSAKEEVVSSGYISNRHKDPVTLRLHDQHNWSGNPVLSYPQFIPRQKHPIEFKHQGPLPQGSKGGVVYADGDDSTARKWLIAFDYSNNKVYAEAEPIGDVDWNVIEVKLDASGESSLYEDPVLGGKAHAAINGDARIVVAWFIN

Secondary structure (DSSP, 8-state):
----------TTS-HHHHHHHHHHHHHHHHHHHHS------SEEEEEEEEEE--SS---EEEEEEEEEESEESSPPPSEE-B-SSPEEEEEEEETTT--EEEEEEES-SSTT-EEEEEEEETTTTEEEEEEEES----HHHHHHHHHT--SEEEEE-TTT--EEEEEEETTTTEEEEEEE-

Foldseek 3Di:
DDDPPPQAPPPPDDPVRSVLVVVQVVVLLVVLVPDPPPDDDQKDKFKEWEAEQEPDQFKWAWDDKWWPFWAWPDDDDRIHTHDSGTDMTMTMGGPPQYGWMKTKIWRDDDQAIKIKMKTDGLNQLWIEIEIGTDDDDPVVVVVVVRVVGHQKYWYADPPNGKIKIWGGDSVSSYIYIYIYD